Protein AF-A0A1I3RSC8-F1 (afdb_monomer_lite)

Radius of gyration: 11.75 Å; chains: 1; bounding box: 29×23×32 Å

Secondary structure (DSSP, 8-state):
--SPPBPBTTPBPTTS-EE----TT-EETTEEBPBTT-EEEETTTTEEEEB----SS-EETTEEBPBTTPPBP----

Foldseek 3Di:
DPDWAFAFAQRADPQGKGFHDADPPDDDPNTGTHFFQGWIDHVNLRDIWTQHDADPVDDDPNTGTDTPPGDTDGPPD

pLDDT: mean 92.47, std 11.26, range [43.5, 98.44]

InterPro domains:
  IPR008727 PAAR motif [PF05488] (12-73)

Sequence (77 aa):
MAGKSVIRLNGMTDHGGQVVTAIGGYVYRDVPVAAKGDLVTCPKCKGTFPIVEGSNDLKYQGKNIALEGMQTAVEQN

Organism: NCBI:txid351675

Structure (mmCIF, N/CA/C/O backbone):
data_AF-A0A1I3RSC8-F1
#
_entry.id   AF-A0A1I3RSC8-F1
#
loop_
_atom_site.group_PDB
_atom_site.id
_atom_site.type_symbol
_atom_site.label_atom_id
_atom_site.label_alt_id
_atom_site.label_comp_id
_atom_site.label_asym_id
_atom_site.label_entity_id
_atom_site.label_seq_id
_atom_site.pdbx_PDB_ins_code
_atom_site.Cartn_x
_atom_site.Cartn_y
_atom_site.Cartn_z
_atom_site.occupancy
_atom_site.B_iso_or_equiv
_atom_site.auth_seq_id
_atom_site.auth_comp_id
_atom_site.auth_asym_id
_atom_site.auth_atom_id
_atom_site.pdbx_PDB_model_num
ATOM 1 N N . MET A 1 1 ? 4.865 12.068 -14.268 1.00 54.53 1 MET A N 1
ATOM 2 C CA . MET A 1 1 ? 5.026 11.242 -13.051 1.00 54.53 1 MET A CA 1
ATOM 3 C C . MET A 1 1 ? 6.491 10.836 -12.816 1.00 54.53 1 MET A C 1
ATOM 5 O O . MET A 1 1 ? 6.779 9.660 -12.641 1.00 54.53 1 MET A O 1
ATOM 9 N N . ALA A 1 2 ? 7.444 11.772 -12.803 1.00 56.00 2 ALA A N 1
ATOM 10 C CA . ALA A 1 2 ? 8.842 11.413 -12.545 1.00 56.00 2 ALA A CA 1
ATOM 11 C C . ALA A 1 2 ? 9.108 11.430 -11.030 1.00 56.00 2 ALA A C 1
ATOM 13 O O . ALA A 1 2 ? 8.970 12.478 -10.408 1.00 56.00 2 ALA A O 1
ATOM 14 N N . GLY A 1 3 ? 9.449 10.275 -10.444 1.00 79.25 3 GLY A N 1
ATOM 15 C CA . GLY A 1 3 ? 10.091 10.199 -9.122 1.00 79.25 3 GLY A CA 1
ATOM 16 C C . GLY A 1 3 ? 9.289 9.614 -7.954 1.00 79.25 3 GLY A C 1
ATOM 17 O O . GLY A 1 3 ? 9.863 9.455 -6.884 1.00 79.25 3 GLY A O 1
ATOM 18 N N . LYS A 1 4 ? 8.008 9.258 -8.115 1.00 86.50 4 LYS A N 1
ATOM 19 C CA . LYS A 1 4 ? 7.240 8.650 -7.011 1.00 86.50 4 LYS A CA 1
ATOM 20 C C . LYS A 1 4 ? 7.565 7.165 -6.844 1.00 86.50 4 LYS A C 1
ATOM 22 O O . LYS A 1 4 ? 7.542 6.413 -7.817 1.00 86.50 4 LYS A O 1
ATOM 27 N N . SER A 1 5 ? 7.809 6.743 -5.605 1.00 93.88 5 SER A N 1
ATOM 28 C CA . SER A 1 5 ? 8.034 5.332 -5.266 1.00 93.88 5 SER A CA 1
ATOM 29 C C . SER A 1 5 ? 6.735 4.526 -5.315 1.00 93.88 5 SER A C 1
ATOM 31 O O . SER A 1 5 ? 5.668 5.042 -4.983 1.00 93.88 5 SER A O 1
ATOM 33 N N . VAL A 1 6 ? 6.827 3.248 -5.693 1.00 96.44 6 VAL A N 1
ATOM 34 C CA . VAL A 1 6 ? 5.708 2.303 -5.557 1.00 96.44 6 VAL A CA 1
ATOM 35 C C . VAL A 1 6 ? 5.446 1.990 -4.087 1.00 96.44 6 VAL A C 1
ATOM 37 O O . VAL A 1 6 ? 6.382 1.813 -3.301 1.00 96.44 6 VAL A O 1
ATOM 40 N N . ILE A 1 7 ? 4.172 1.886 -3.722 1.00 97.62 7 ILE A N 1
ATOM 41 C CA . ILE A 1 7 ? 3.768 1.395 -2.405 1.00 97.62 7 ILE A CA 1
ATOM 42 C C . ILE A 1 7 ? 3.892 -0.126 -2.391 1.00 97.62 7 ILE A C 1
ATOM 44 O O . ILE A 1 7 ? 3.622 -0.798 -3.384 1.00 97.62 7 ILE A O 1
ATOM 48 N N . ARG A 1 8 ? 4.335 -0.681 -1.266 1.00 98.00 8 ARG A N 1
ATOM 49 C CA . ARG A 1 8 ? 4.604 -2.113 -1.114 1.00 98.00 8 ARG A CA 1
ATOM 50 C C . ARG A 1 8 ? 3.873 -2.679 0.089 1.00 98.00 8 ARG A C 1
ATOM 52 O O . ARG A 1 8 ? 3.523 -1.932 1.004 1.00 98.00 8 ARG A O 1
ATOM 59 N N . LEU A 1 9 ? 3.705 -3.997 0.097 1.00 98.31 9 LEU A N 1
ATOM 60 C CA . LEU A 1 9 ? 3.253 -4.737 1.269 1.00 98.31 9 LEU A CA 1
ATOM 61 C C . LEU A 1 9 ? 4.110 -4.367 2.488 1.00 98.31 9 LEU A C 1
ATOM 63 O O . LEU A 1 9 ? 5.325 -4.188 2.367 1.00 98.31 9 LEU A O 1
ATOM 67 N N . ASN A 1 10 ? 3.471 -4.238 3.650 1.00 97.88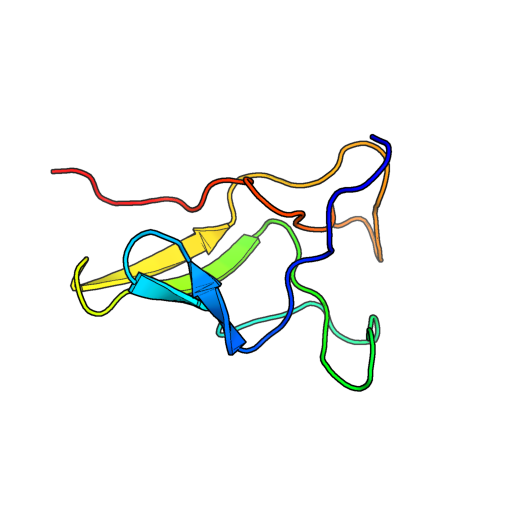 10 ASN A N 1
ATOM 68 C CA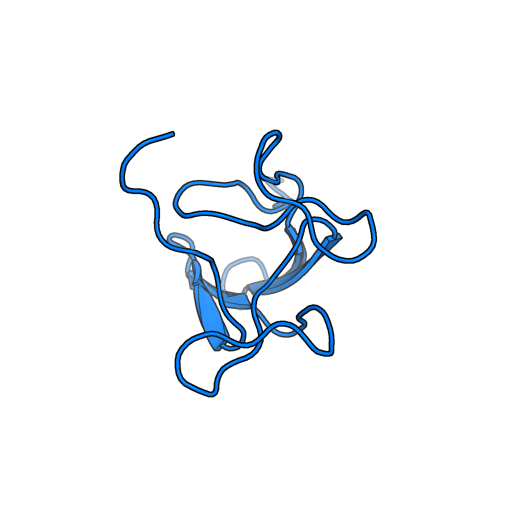 . ASN A 1 10 ? 4.060 -3.764 4.902 1.00 97.88 10 ASN A CA 1
ATOM 69 C C . ASN A 1 10 ? 4.534 -2.298 4.895 1.00 97.88 10 ASN A C 1
ATOM 71 O O . ASN A 1 10 ? 5.119 -1.859 5.885 1.00 97.88 10 ASN A O 1
ATOM 75 N N . GLY A 1 11 ? 4.284 -1.534 3.825 1.00 96.69 11 GLY A N 1
ATOM 76 C CA . GLY A 1 11 ? 4.558 -0.098 3.769 1.00 96.69 11 GLY A CA 1
ATOM 77 C C . GLY A 1 11 ? 3.698 0.692 4.758 1.00 96.69 11 GLY A C 1
ATOM 78 O O . GLY A 1 11 ? 2.534 0.357 4.971 1.00 96.69 11 GLY A O 1
ATOM 79 N N . MET A 1 12 ? 4.273 1.737 5.353 1.00 96.00 12 M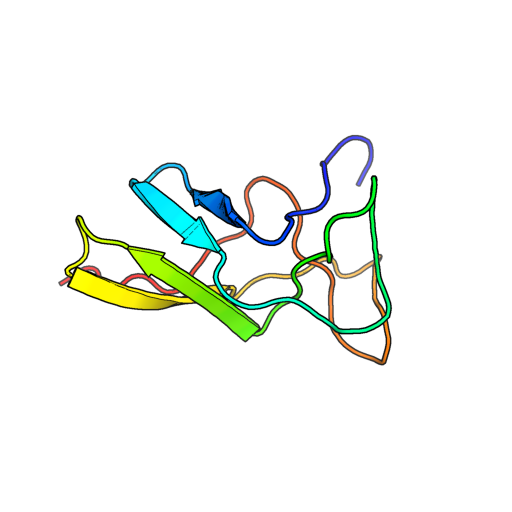ET A N 1
ATOM 80 C CA . MET A 1 12 ? 3.599 2.580 6.345 1.00 96.00 12 MET A CA 1
ATOM 81 C C . MET A 1 12 ? 2.908 3.778 5.691 1.00 96.00 12 MET A C 1
ATOM 83 O O . MET A 1 12 ? 3.427 4.344 4.729 1.00 96.00 12 MET A O 1
ATOM 87 N N . THR A 1 13 ? 1.771 4.192 6.248 1.00 93.12 13 THR A N 1
ATOM 88 C CA . THR A 1 13 ? 1.102 5.454 5.910 1.00 93.12 13 THR A CA 1
ATOM 89 C C . THR A 1 13 ? 1.468 6.557 6.904 1.00 93.12 13 THR A C 1
ATOM 91 O O . THR A 1 13 ? 1.879 6.298 8.038 1.00 93.12 13 THR A O 1
ATOM 94 N N . ASP A 1 14 ? 1.297 7.810 6.493 1.00 90.94 14 ASP A N 1
ATOM 95 C CA . ASP A 1 14 ? 1.571 9.011 7.296 1.00 90.94 14 ASP A CA 1
ATOM 96 C C . ASP A 1 14 ? 0.673 9.157 8.539 1.00 90.94 14 ASP A C 1
ATOM 98 O O . ASP A 1 14 ? 1.065 9.748 9.545 1.00 90.94 14 ASP A O 1
ATOM 102 N N . HIS A 1 15 ? -0.508 8.550 8.513 1.00 88.06 15 HIS A N 1
ATOM 103 C CA . HIS A 1 15 ? -1.460 8.506 9.619 1.00 88.06 15 HIS A CA 1
ATOM 104 C C . HIS A 1 15 ? -1.321 7.237 10.480 1.00 88.06 15 HIS A C 1
ATOM 106 O O . HIS A 1 15 ? -2.139 6.985 11.366 1.00 88.06 15 HIS A O 1
ATOM 112 N N . GLY A 1 16 ? -0.247 6.460 10.291 1.00 90.31 16 GLY A N 1
ATOM 113 C CA . GLY A 1 16 ? 0.115 5.336 11.156 1.00 90.31 16 GLY A CA 1
ATOM 114 C C . GLY A 1 16 ? -0.559 4.011 10.813 1.00 90.31 16 GLY A C 1
ATOM 115 O O . GLY A 1 16 ? -0.638 3.144 11.681 1.00 90.31 16 GLY A O 1
ATOM 116 N N . GLY A 1 17 ? -1.055 3.858 9.588 1.00 95.31 17 GLY A N 1
ATOM 117 C CA . GLY A 1 17 ? -1.492 2.579 9.043 1.00 95.31 17 GLY A CA 1
ATOM 118 C C . GLY A 1 17 ? -0.374 1.812 8.345 1.00 95.31 17 GLY A C 1
ATOM 119 O O . GLY A 1 17 ? 0.711 2.340 8.101 1.00 95.31 17 GLY A O 1
ATOM 120 N N . GLN A 1 18 ? -0.654 0.553 8.028 1.00 97.75 18 GLN A N 1
ATOM 121 C CA . GLN A 1 18 ? 0.247 -0.347 7.322 1.00 97.75 18 GLN A CA 1
ATOM 122 C C . GLN A 1 18 ? -0.499 -1.089 6.214 1.00 97.75 18 GLN A C 1
ATOM 124 O O . GLN A 1 18 ? -1.604 -1.579 6.433 1.00 97.75 18 GLN A O 1
ATOM 129 N N . VAL A 1 19 ? 0.111 -1.196 5.036 1.00 98.06 19 VAL A N 1
ATOM 130 C CA . VAL A 1 19 ? -0.418 -1.971 3.907 1.00 98.06 19 VAL A CA 1
ATOM 131 C C . VAL A 1 19 ? -0.362 -3.467 4.221 1.00 98.06 19 VAL A C 1
ATOM 133 O O . VAL A 1 19 ? 0.719 -3.998 4.479 1.00 98.06 19 VAL A O 1
ATOM 136 N N . VAL A 1 20 ? -1.506 -4.148 4.154 1.00 98.44 20 VAL A N 1
ATOM 137 C CA . VAL A 1 20 ? -1.663 -5.564 4.537 1.00 98.44 20 VAL A CA 1
ATOM 138 C C . VAL A 1 20 ? -2.044 -6.489 3.379 1.00 98.44 20 VAL A C 1
ATOM 140 O O . VAL A 1 20 ? -1.913 -7.704 3.512 1.00 98.44 20 VAL A O 1
ATOM 143 N N . THR A 1 21 ? -2.456 -5.953 2.226 1.00 98.44 21 THR A N 1
ATOM 144 C CA . THR A 1 21 ? -2.610 -6.732 0.984 1.00 98.44 21 THR A CA 1
ATOM 145 C C . THR A 1 21 ? -1.851 -6.086 -0.170 1.00 98.44 21 THR A C 1
ATOM 147 O O . THR A 1 21 ? -1.493 -4.911 -0.118 1.00 98.44 21 THR A O 1
ATOM 150 N N . ALA A 1 22 ? -1.558 -6.874 -1.201 1.00 98.19 22 ALA A N 1
ATOM 151 C CA . ALA A 1 22 ? -0.839 -6.434 -2.389 1.00 98.19 22 ALA A CA 1
ATOM 152 C C . ALA A 1 22 ? -1.238 -7.287 -3.600 1.00 98.19 22 ALA A C 1
ATOM 154 O O . ALA A 1 22 ? -1.748 -8.404 -3.451 1.00 98.19 22 ALA A O 1
ATOM 155 N N . ILE A 1 23 ? -0.947 -6.798 -4.808 1.00 96.44 23 ILE A N 1
ATOM 156 C CA . ILE A 1 23 ? -1.182 -7.565 -6.031 1.00 96.44 23 ILE A CA 1
ATOM 157 C C . ILE A 1 23 ? -0.168 -8.710 -6.166 1.00 96.44 23 ILE A C 1
ATOM 159 O O . ILE A 1 23 ? 1.034 -8.545 -5.956 1.00 96.44 23 ILE A O 1
ATOM 163 N N . GLY A 1 24 ? -0.655 -9.894 -6.537 1.00 94.50 24 GLY A N 1
ATOM 164 C CA . GLY A 1 24 ? 0.197 -11.058 -6.775 1.00 94.50 24 GLY A CA 1
ATOM 165 C C . GLY A 1 24 ? 1.006 -10.927 -8.067 1.00 94.50 24 GLY A C 1
ATOM 166 O O . GLY A 1 24 ? 0.507 -10.423 -9.069 1.00 94.50 24 GLY A O 1
ATOM 167 N N . GLY A 1 25 ? 2.251 -11.411 -8.060 1.00 94.38 25 GLY A N 1
ATOM 168 C CA . GLY A 1 25 ? 3.101 -11.486 -9.257 1.00 94.38 25 GLY A CA 1
ATOM 169 C C . GLY A 1 25 ? 3.801 -10.184 -9.659 1.00 94.38 25 GLY A C 1
ATOM 170 O O . GLY A 1 25 ? 4.609 -10.208 -10.586 1.00 94.38 25 GLY A O 1
ATOM 171 N N . TYR A 1 26 ? 3.558 -9.072 -8.954 1.00 96.81 26 TYR A N 1
ATOM 172 C CA . TYR A 1 26 ? 4.289 -7.818 -9.151 1.00 96.81 26 TYR A CA 1
ATOM 173 C C . TYR A 1 26 ? 5.079 -7.448 -7.900 1.00 96.81 26 TYR A C 1
ATOM 175 O O . TYR A 1 26 ? 4.516 -7.099 -6.863 1.00 96.81 26 TYR A O 1
ATOM 183 N N . VAL A 1 27 ? 6.401 -7.569 -7.997 1.00 97.19 27 VAL A N 1
ATOM 184 C CA . VAL A 1 27 ? 7.319 -7.526 -6.857 1.00 97.19 27 VAL A CA 1
ATOM 185 C C . VAL A 1 27 ? 8.410 -6.495 -7.124 1.00 97.19 27 VAL A C 1
ATOM 187 O O . VAL A 1 27 ? 8.984 -6.458 -8.211 1.00 97.19 27 VAL A O 1
ATOM 190 N N . TYR A 1 28 ? 8.719 -5.669 -6.123 1.00 95.62 28 TYR A N 1
ATOM 191 C CA . TYR A 1 28 ? 9.842 -4.734 -6.159 1.00 95.62 28 TYR A CA 1
ATOM 192 C C . TYR A 1 28 ? 10.735 -4.927 -4.932 1.00 95.62 28 TYR A C 1
ATOM 194 O O . TYR A 1 28 ? 10.312 -4.688 -3.794 1.00 95.62 28 TYR A O 1
ATOM 202 N N . ARG A 1 29 ? 11.991 -5.324 -5.182 1.00 94.19 29 ARG A N 1
ATOM 203 C CA . ARG A 1 29 ? 12.967 -5.722 -4.150 1.00 94.19 29 ARG A CA 1
ATOM 204 C C . ARG A 1 29 ? 12.389 -6.790 -3.217 1.00 94.19 29 ARG A C 1
ATOM 206 O O . ARG A 1 29 ? 12.287 -6.562 -2.016 1.00 94.19 29 ARG A O 1
ATOM 213 N N . ASP A 1 30 ? 11.909 -7.877 -3.817 1.00 96.62 30 ASP A N 1
ATOM 214 C CA . ASP A 1 30 ? 11.354 -9.056 -3.133 1.00 96.62 30 ASP A CA 1
ATOM 215 C C . ASP A 1 30 ? 10.104 -8.808 -2.271 1.00 96.62 30 ASP A C 1
ATOM 217 O O . ASP A 1 30 ? 9.641 -9.697 -1.563 1.00 96.62 30 ASP A O 1
ATOM 221 N N . VAL A 1 31 ? 9.499 -7.620 -2.372 1.00 97.75 31 VAL A N 1
ATOM 222 C CA . VAL A 1 31 ? 8.255 -7.281 -1.678 1.00 97.75 31 VAL A CA 1
ATOM 223 C C . VAL A 1 31 ? 7.143 -6.995 -2.697 1.00 97.75 31 VAL A C 1
ATOM 225 O O . VAL A 1 31 ? 7.357 -6.192 -3.614 1.00 97.75 31 VAL A O 1
ATOM 228 N N . PRO A 1 32 ? 5.957 -7.618 -2.556 1.00 98.25 32 PRO A N 1
ATOM 229 C CA . PRO A 1 32 ? 4.806 -7.343 -3.410 1.00 98.25 32 PRO A CA 1
ATOM 230 C C . PRO A 1 32 ? 4.411 -5.862 -3.427 1.00 98.25 32 PRO A C 1
ATOM 232 O O . PRO A 1 32 ? 4.467 -5.173 -2.405 1.00 98.25 32 PRO A O 1
ATOM 235 N N . VAL A 1 33 ? 4.000 -5.378 -4.595 1.00 98.25 33 VAL A N 1
ATOM 236 C CA . VAL A 1 33 ? 3.576 -3.991 -4.823 1.00 98.25 33 VAL A CA 1
ATOM 237 C C . VAL A 1 33 ? 2.074 -3.853 -4.569 1.00 98.25 33 VAL A C 1
ATOM 239 O O . VAL A 1 33 ? 1.287 -4.714 -4.949 1.00 98.25 33 VAL A O 1
ATOM 242 N N . ALA A 1 34 ? 1.661 -2.763 -3.934 1.00 98.31 34 ALA A N 1
ATOM 243 C CA . ALA A 1 34 ? 0.256 -2.474 -3.691 1.00 98.31 34 ALA A CA 1
ATOM 244 C C . ALA A 1 34 ? -0.386 -1.758 -4.887 1.00 98.31 34 ALA A C 1
ATOM 246 O O . ALA A 1 34 ? 0.246 -0.972 -5.602 1.00 98.31 34 ALA A O 1
ATOM 247 N N . ALA A 1 35 ? -1.671 -2.000 -5.083 1.00 98.38 35 ALA A N 1
ATOM 248 C CA . ALA A 1 35 ? -2.500 -1.367 -6.091 1.00 98.38 35 ALA A CA 1
ATOM 249 C C . ALA A 1 35 ? -3.730 -0.713 -5.450 1.00 98.38 35 ALA A C 1
ATOM 251 O O . ALA A 1 35 ? -4.067 -0.949 -4.290 1.00 98.38 35 ALA A O 1
ATOM 252 N N . LYS A 1 36 ? -4.444 0.100 -6.230 1.00 97.88 36 LYS A N 1
ATOM 253 C CA . LYS A 1 36 ? -5.769 0.591 -5.848 1.00 97.88 36 LYS A CA 1
ATOM 254 C C . LYS A 1 36 ? -6.666 -0.586 -5.436 1.00 97.88 36 LYS A C 1
ATOM 256 O O . LYS A 1 36 ? -6.781 -1.574 -6.165 1.00 97.88 36 LYS A O 1
ATOM 261 N N . GLY A 1 37 ? -7.320 -0.445 -4.287 1.00 97.38 37 GLY A N 1
ATOM 262 C CA . GLY A 1 37 ? -8.167 -1.456 -3.660 1.00 97.38 37 GLY A CA 1
ATOM 263 C C . GLY A 1 37 ? -7.447 -2.366 -2.664 1.00 97.38 37 GLY A C 1
ATOM 264 O O . GLY A 1 37 ? -8.133 -3.040 -1.901 1.00 97.38 37 GLY A O 1
ATOM 265 N N . ASP A 1 38 ? -6.109 -2.379 -2.630 1.00 98.19 38 ASP A N 1
ATOM 266 C CA . ASP A 1 38 ? -5.381 -3.073 -1.564 1.00 98.19 38 ASP A CA 1
ATOM 267 C C . ASP A 1 38 ? -5.602 -2.400 -0.211 1.00 98.19 38 ASP A C 1
ATOM 269 O O . ASP A 1 38 ? -5.893 -1.208 -0.128 1.00 98.19 38 ASP A O 1
ATOM 273 N N . LEU A 1 39 ? -5.505 -3.185 0.854 1.00 97.88 39 LEU A N 1
ATOM 274 C CA . LEU A 1 39 ? -5.946 -2.798 2.181 1.00 97.88 39 LEU A CA 1
ATOM 275 C C . LEU A 1 39 ? -4.800 -2.264 3.033 1.00 97.88 39 LEU A C 1
ATOM 277 O O . LEU A 1 39 ? -3.666 -2.745 2.979 1.00 97.88 39 LEU A O 1
ATOM 281 N N . VAL A 1 40 ? -5.149 -1.309 3.885 1.00 97.50 40 VAL A N 1
ATOM 282 C CA . VAL A 1 40 ? -4.311 -0.727 4.926 1.00 97.50 40 VAL A CA 1
ATOM 283 C C . VAL A 1 40 ? -5.014 -0.898 6.263 1.00 97.50 40 VAL A C 1
ATOM 285 O O . VAL A 1 40 ? -6.160 -0.483 6.412 1.00 97.50 40 VAL A O 1
ATOM 288 N N . THR A 1 41 ? -4.333 -1.457 7.259 1.00 96.94 41 THR A N 1
ATOM 289 C CA . THR A 1 41 ? -4.820 -1.477 8.644 1.00 96.94 41 THR A CA 1
ATOM 290 C C . THR A 1 41 ? -4.231 -0.294 9.403 1.00 96.94 41 THR A C 1
ATOM 292 O O . THR A 1 41 ? -3.015 -0.132 9.450 1.00 96.94 41 THR A O 1
ATOM 295 N N . CYS A 1 42 ? -5.082 0.533 10.013 1.00 95.81 42 CYS A N 1
ATOM 296 C CA . CYS A 1 42 ? -4.684 1.702 10.794 1.00 95.81 42 CYS A CA 1
ATOM 297 C C . CYS A 1 42 ? -5.096 1.533 12.265 1.00 95.81 42 CYS A C 1
ATOM 299 O O . CYS A 1 42 ? -6.273 1.709 12.587 1.00 95.81 42 CYS A O 1
ATOM 301 N N . PRO A 1 43 ? -4.154 1.256 13.190 1.00 93.19 43 PRO A N 1
ATOM 302 C CA . PRO A 1 43 ? -4.446 1.154 14.621 1.00 93.19 43 PRO A CA 1
ATOM 303 C C . PRO A 1 43 ? -5.001 2.452 15.217 1.00 93.19 43 PRO A C 1
ATOM 305 O O . PRO A 1 43 ? -5.889 2.411 16.064 1.00 93.19 43 PRO A O 1
ATOM 308 N N . LYS A 1 44 ? -4.517 3.612 14.749 1.00 92.69 44 LYS A N 1
ATOM 309 C CA . LYS A 1 44 ? -4.985 4.928 15.218 1.00 92.69 44 LYS A CA 1
ATOM 310 C C . LYS A 1 44 ? -6.428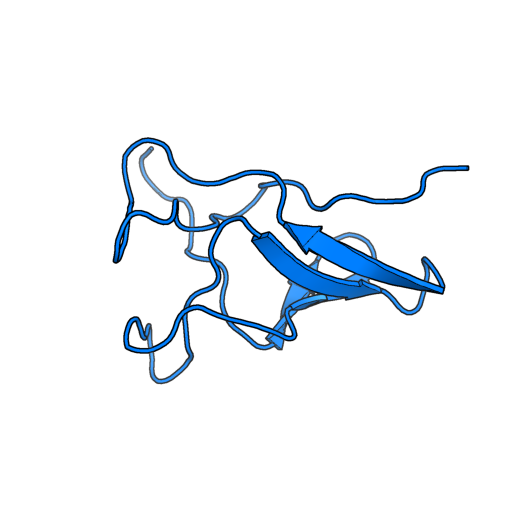 5.213 14.798 1.00 92.69 44 LYS A C 1
ATOM 312 O O . LYS A 1 44 ? -7.197 5.761 15.577 1.00 92.69 44 LYS A O 1
ATOM 317 N N . CYS A 1 45 ? -6.784 4.786 13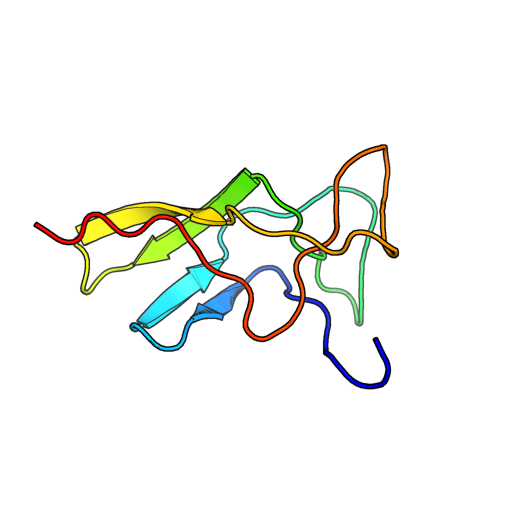.591 1.00 92.31 45 CYS A N 1
ATOM 318 C CA . CYS A 1 45 ? -8.105 4.929 12.991 1.00 92.31 45 CYS A CA 1
ATOM 319 C C . CYS A 1 45 ? -9.053 3.778 13.373 1.00 92.31 45 CYS A C 1
ATOM 321 O O . CYS A 1 45 ? -10.221 3.804 13.012 1.00 92.31 45 CYS A O 1
ATOM 323 N N . LYS A 1 46 ? -8.539 2.745 14.061 1.00 93.19 46 LYS A N 1
ATOM 324 C CA . LYS A 1 46 ? -9.264 1.538 14.485 1.00 93.19 46 LYS A CA 1
ATOM 325 C C . LYS A 1 46 ? -9.999 0.822 13.342 1.00 93.19 46 LYS A C 1
ATOM 327 O O . LYS A 1 46 ? -11.118 0.353 13.525 1.00 93.19 46 LYS A O 1
ATOM 332 N N . GLY A 1 47 ? -9.363 0.700 12.177 1.00 94.19 47 GLY A N 1
ATOM 333 C CA . GLY A 1 47 ? -10.012 0.100 11.011 1.00 94.19 47 GLY A CA 1
ATOM 334 C C . GLY A 1 47 ? -9.060 -0.424 9.944 1.00 94.19 47 GLY A C 1
ATOM 335 O O . GLY A 1 47 ? -7.839 -0.272 10.033 1.00 94.19 47 GLY A O 1
ATOM 336 N N . THR A 1 48 ? -9.654 -1.059 8.935 1.00 96.56 48 THR A N 1
ATOM 337 C CA . THR A 1 48 ? -8.976 -1.503 7.715 1.00 96.56 48 THR A CA 1
ATOM 338 C C . THR A 1 48 ? -9.660 -0.868 6.518 1.00 96.56 48 THR A C 1
ATOM 340 O O . THR A 1 48 ? -10.873 -0.993 6.362 1.00 96.56 48 THR A O 1
ATOM 343 N N . PHE A 1 49 ? -8.882 -0.193 5.682 1.00 96.00 49 PHE A N 1
ATOM 344 C CA . PHE A 1 49 ? -9.397 0.662 4.625 1.00 96.00 49 PHE A CA 1
ATOM 345 C C . PHE A 1 49 ? -8.667 0.411 3.303 1.00 96.00 49 PHE A C 1
ATOM 347 O O . PHE A 1 49 ? -7.466 0.142 3.316 1.00 96.00 49 PHE A O 1
ATOM 354 N N . PRO A 1 50 ? -9.351 0.508 2.153 1.00 97.44 50 PRO A N 1
ATOM 355 C CA . PRO A 1 50 ? -8.701 0.377 0.856 1.00 97.44 50 PRO A CA 1
ATOM 356 C C . PRO A 1 50 ? -7.856 1.608 0.499 1.00 97.44 50 PRO A C 1
ATOM 358 O O . PRO A 1 50 ? -8.210 2.742 0.823 1.00 97.44 50 PRO A O 1
ATOM 361 N N . ILE A 1 51 ? -6.789 1.399 -0.270 1.00 97.25 51 ILE A N 1
ATOM 362 C CA . ILE A 1 51 ? -6.134 2.440 -1.066 1.00 97.25 51 ILE A CA 1
ATOM 363 C C . ILE A 1 51 ? -7.112 2.853 -2.176 1.00 97.25 51 ILE A C 1
ATOM 365 O O . ILE A 1 51 ? -7.537 2.015 -2.975 1.00 97.25 51 ILE A O 1
ATOM 369 N N . VAL A 1 52 ? -7.493 4.130 -2.244 1.00 97.38 52 VAL A N 1
ATOM 370 C CA . VAL A 1 52 ? -8.548 4.609 -3.166 1.00 97.38 52 VAL A CA 1
ATOM 371 C C . VAL A 1 52 ? -7.998 5.221 -4.454 1.00 97.38 52 VAL A C 1
ATOM 373 O O . VAL A 1 52 ? -8.706 5.300 -5.468 1.00 97.38 52 VAL A O 1
ATOM 376 N N . GLU A 1 53 ? -6.718 5.581 -4.449 1.00 96.31 53 GLU A N 1
ATOM 377 C CA . GLU A 1 53 ? -6.007 6.149 -5.589 1.00 96.31 53 GLU A CA 1
ATOM 378 C C . GLU A 1 53 ? -4.993 5.167 -6.190 1.00 96.31 53 GLU A C 1
ATOM 380 O O . GLU A 1 53 ? -4.546 4.209 -5.565 1.00 96.31 53 GLU A O 1
ATOM 385 N N . GLY A 1 54 ? -4.652 5.390 -7.454 1.00 96.12 54 GLY A N 1
ATOM 386 C CA . GLY A 1 54 ? -3.698 4.580 -8.199 1.00 96.12 54 GLY A CA 1
ATOM 387 C C . GLY A 1 54 ? -3.177 5.358 -9.401 1.00 96.12 54 GLY A C 1
ATOM 388 O O . GLY A 1 54 ? -3.821 6.293 -9.875 1.00 96.12 54 GLY A O 1
ATOM 389 N N . SER A 1 55 ? -2.009 4.981 -9.908 1.00 96.25 55 SER A N 1
ATOM 390 C CA . SER A 1 55 ? -1.390 5.630 -11.060 1.00 96.25 55 SER A CA 1
ATOM 391 C C . SER A 1 55 ? -2.225 5.429 -12.320 1.00 96.25 55 SER A C 1
ATOM 393 O O . SER A 1 55 ? -2.637 4.310 -12.618 1.00 96.25 55 SER A O 1
ATOM 395 N N . ASN A 1 56 ? -2.455 6.492 -13.089 1.00 94.94 56 ASN A N 1
ATOM 396 C CA . ASN A 1 56 ? -3.078 6.390 -14.411 1.00 94.94 56 ASN A CA 1
ATOM 397 C C . ASN A 1 56 ? -2.153 5.737 -15.446 1.00 94.94 56 ASN A C 1
ATOM 399 O O . ASN A 1 56 ? -2.642 5.032 -16.330 1.00 94.94 56 ASN A O 1
ATOM 403 N N . ASP A 1 57 ? -0.842 5.919 -15.281 1.00 94.25 57 ASP A N 1
ATOM 404 C CA . ASP A 1 57 ? 0.173 5.518 -16.258 1.00 94.25 57 ASP A CA 1
ATOM 405 C C . ASP A 1 57 ? 0.778 4.141 -15.939 1.00 94.25 57 ASP A C 1
ATOM 407 O O . ASP A 1 57 ? 1.278 3.459 -16.829 1.00 94.25 57 ASP A O 1
ATOM 411 N N . LEU A 1 58 ? 0.726 3.710 -14.671 1.00 94.94 58 LEU A N 1
ATOM 412 C CA . LEU A 1 58 ? 1.287 2.437 -14.219 1.00 94.94 58 LEU A CA 1
ATOM 413 C C . LEU A 1 58 ? 0.181 1.488 -13.758 1.00 94.94 58 LEU A C 1
ATOM 415 O O . LEU A 1 58 ? -0.445 1.688 -12.713 1.00 94.94 58 LEU A O 1
ATOM 419 N N . LYS A 1 59 ? -0.026 0.425 -14.537 1.00 96.62 59 LYS A N 1
ATOM 420 C CA . LYS A 1 59 ? -1.016 -0.619 -14.268 1.00 96.62 59 LYS A CA 1
ATOM 421 C C . LYS A 1 59 ? -0.388 -2.002 -14.374 1.00 96.62 59 LYS A C 1
ATOM 423 O O . LYS A 1 59 ? 0.470 -2.232 -15.221 1.00 96.62 59 LYS A O 1
ATOM 428 N N . TYR A 1 60 ? -0.874 -2.934 -13.564 1.00 97.19 60 TYR A N 1
ATOM 429 C CA . TYR A 1 60 ? -0.526 -4.349 -13.652 1.00 97.19 60 TYR A CA 1
ATOM 430 C C . TYR A 1 60 ? -1.794 -5.190 -13.514 1.00 97.19 60 TYR A C 1
ATOM 432 O O . TYR A 1 60 ? -2.608 -4.939 -12.62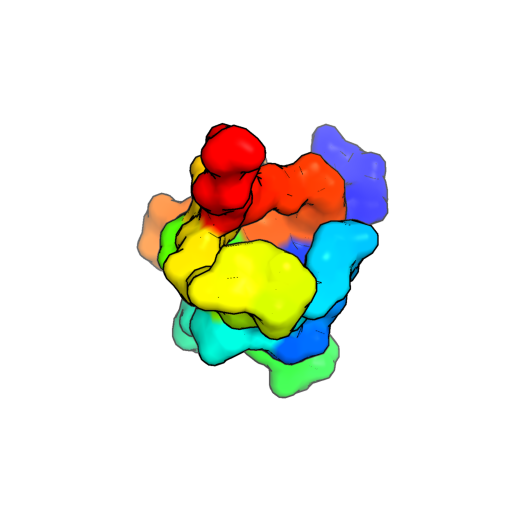8 1.00 97.19 60 TYR A O 1
ATOM 440 N N . GLN A 1 61 ? -1.997 -6.141 -14.433 1.00 94.88 61 GLN A N 1
ATOM 441 C CA . GLN A 1 61 ? -3.217 -6.965 -14.512 1.00 94.88 61 GLN A CA 1
ATOM 442 C C . GLN A 1 61 ? -4.517 -6.136 -14.432 1.00 94.88 61 GLN A C 1
ATOM 444 O O . GLN A 1 61 ? -5.472 -6.489 -13.746 1.00 94.88 61 GLN A O 1
ATOM 449 N N . GLY A 1 62 ? -4.535 -4.975 -15.093 1.00 95.44 62 GLY A N 1
ATOM 450 C CA . GLY A 1 62 ? -5.688 -4.070 -15.103 1.00 95.44 62 GLY A CA 1
ATOM 451 C C . GLY A 1 62 ? -5.884 -3.228 -13.835 1.00 95.44 62 GLY A C 1
ATOM 452 O O . GLY A 1 62 ? -6.731 -2.338 -13.852 1.00 95.44 62 GLY A O 1
ATOM 453 N N . LYS A 1 63 ? -5.097 -3.428 -12.768 1.00 97.12 63 LYS A N 1
ATOM 454 C CA . LYS A 1 63 ? -5.149 -2.595 -11.556 1.00 97.12 63 LYS A CA 1
ATOM 455 C C . LYS A 1 63 ? -4.132 -1.458 -11.608 1.00 97.12 63 LYS A C 1
ATOM 457 O O . LYS A 1 63 ? -2.974 -1.664 -11.964 1.00 97.12 63 LYS A O 1
ATOM 462 N N . ASN A 1 64 ? -4.560 -0.261 -11.217 1.00 98.12 64 ASN A N 1
ATOM 463 C CA . ASN A 1 64 ? -3.699 0.912 -11.082 1.00 98.12 64 ASN A CA 1
ATOM 464 C C . ASN A 1 64 ? -2.762 0.758 -9.874 1.00 98.12 64 ASN A C 1
ATOM 466 O O . ASN A 1 64 ? -3.234 0.529 -8.761 1.00 98.12 64 ASN A O 1
ATOM 470 N N . ILE A 1 65 ? -1.454 0.908 -10.080 1.00 97.88 65 ILE A N 1
ATOM 471 C CA . ILE A 1 65 ? -0.447 0.747 -9.023 1.00 97.88 65 ILE A CA 1
ATOM 472 C C . ILE A 1 65 ? -0.457 1.948 -8.080 1.00 97.88 65 ILE A C 1
ATOM 474 O O . ILE A 1 65 ? -0.487 3.093 -8.533 1.00 97.88 65 ILE A O 1
ATOM 478 N N . ALA A 1 66 ? -0.415 1.686 -6.775 1.00 97.62 66 ALA A N 1
ATOM 479 C CA . ALA A 1 66 ? -0.350 2.727 -5.762 1.00 97.62 66 ALA A CA 1
ATOM 480 C C . ALA A 1 66 ? 1.070 3.312 -5.691 1.00 97.62 66 ALA A C 1
ATOM 482 O O . ALA A 1 66 ? 2.066 2.585 -5.652 1.00 97.62 66 ALA A O 1
ATOM 483 N N . LEU A 1 67 ? 1.158 4.639 -5.667 1.00 96.69 67 LEU A N 1
ATOM 484 C CA . LEU A 1 67 ? 2.399 5.402 -5.573 1.00 96.69 67 LEU A CA 1
ATOM 485 C C . LEU A 1 67 ? 2.388 6.273 -4.317 1.00 96.69 67 LEU A C 1
ATOM 487 O O . LEU A 1 67 ? 1.336 6.573 -3.760 1.00 96.69 67 LEU A O 1
ATOM 491 N N . GLU A 1 68 ? 3.565 6.720 -3.902 1.00 94.12 68 GLU A N 1
ATOM 492 C CA . GLU A 1 68 ? 3.726 7.654 -2.790 1.00 94.12 68 GLU A CA 1
ATOM 493 C C . GLU A 1 68 ? 2.796 8.883 -2.885 1.00 94.12 68 GLU A C 1
ATOM 495 O O . GLU A 1 68 ? 2.642 9.525 -3.937 1.00 94.12 68 GLU A O 1
ATOM 500 N N . GLY A 1 69 ? 2.176 9.213 -1.749 1.00 91.44 69 GLY A N 1
ATOM 501 C CA . GLY A 1 69 ? 1.233 10.322 -1.605 1.00 91.44 69 GLY A CA 1
ATOM 502 C C . GLY A 1 69 ? -0.178 10.038 -2.125 1.00 91.44 69 GLY A C 1
ATOM 503 O O . GLY A 1 69 ? -0.964 10.972 -2.224 1.00 91.44 69 GLY A O 1
ATOM 504 N N . MET A 1 70 ? -0.492 8.794 -2.496 1.00 93.56 70 MET A N 1
ATOM 505 C CA . MET A 1 70 ? -1.860 8.374 -2.813 1.00 93.56 70 MET A CA 1
ATOM 506 C C . MET A 1 70 ? -2.658 8.062 -1.550 1.00 93.56 70 MET A C 1
ATOM 508 O O . MET A 1 70 ? -2.123 7.546 -0.568 1.00 93.56 70 MET A O 1
ATOM 512 N N . GLN A 1 71 ? -3.949 8.361 -1.603 1.00 93.69 71 GLN A N 1
ATOM 513 C CA . GLN A 1 71 ? -4.839 8.301 -0.454 1.00 93.69 71 GLN A CA 1
ATOM 514 C C . GLN A 1 71 ? -5.391 6.898 -0.197 1.00 93.69 71 GLN A C 1
ATOM 516 O O . GLN A 1 71 ? -5.677 6.111 -1.109 1.00 93.69 71 GLN A O 1
ATOM 521 N N . THR A 1 72 ? -5.610 6.623 1.083 1.00 94.12 72 THR A N 1
ATOM 522 C CA . THR A 1 72 ? -6.481 5.553 1.564 1.00 94.12 72 THR A CA 1
ATOM 523 C C . THR A 1 72 ? -7.852 6.129 1.876 1.00 94.12 72 THR A C 1
ATOM 525 O O . THR A 1 72 ? -7.983 7.312 2.189 1.00 94.12 72 THR A O 1
ATOM 528 N N . ALA A 1 73 ? -8.884 5.291 1.844 1.00 91.25 73 ALA A N 1
ATOM 529 C CA . ALA A 1 73 ? -10.095 5.632 2.566 1.00 91.25 73 ALA A CA 1
ATOM 530 C C . ALA A 1 73 ? -9.714 5.787 4.046 1.00 91.25 73 ALA A C 1
ATOM 532 O O . ALA A 1 73 ? -8.954 4.993 4.595 1.00 91.25 73 ALA A O 1
ATOM 533 N N . VAL A 1 74 ? -10.190 6.840 4.683 1.00 79.25 74 VAL A N 1
ATOM 534 C CA . VAL A 1 74 ? -10.150 6.986 6.133 1.00 79.25 74 VAL A CA 1
ATOM 535 C C . VAL A 1 74 ? -11.568 7.320 6.543 1.00 79.25 74 VAL A C 1
ATOM 537 O O . VAL A 1 74 ? -12.209 8.164 5.918 1.00 79.25 74 VAL A O 1
ATOM 540 N N . GLU A 1 75 ? -12.081 6.645 7.565 1.00 57.28 75 GLU A N 1
ATOM 541 C CA . GLU A 1 75 ? -13.281 7.120 8.242 1.00 57.28 75 GLU A CA 1
ATOM 542 C C . GLU A 1 75 ? -12.854 8.327 9.084 1.00 57.28 75 GLU A C 1
ATOM 544 O O . GLU A 1 75 ? -12.413 8.196 10.223 1.00 57.28 75 GLU A O 1
ATOM 549 N N . GLN A 1 76 ? -12.856 9.511 8.473 1.00 49.75 76 GLN A N 1
ATOM 550 C CA . GLN A 1 76 ? -12.852 10.754 9.233 1.00 49.75 76 GLN A CA 1
ATOM 551 C C . GLN A 1 76 ? -14.294 10.988 9.671 1.00 49.75 76 GLN A C 1
ATOM 553 O O . GLN A 1 76 ? -15.094 11.521 8.905 1.00 49.75 76 GLN A O 1
ATOM 558 N N . ASN A 1 77 ? -14.624 10.502 10.866 1.00 43.50 77 ASN A N 1
ATOM 559 C CA . ASN A 1 77 ? -15.792 10.971 11.598 1.00 43.50 77 ASN A CA 1
ATOM 560 C C . ASN A 1 77 ? -15.499 12.342 12.209 1.00 43.50 77 ASN A C 1
ATOM 562 O O . ASN A 1 77 ? -14.492 12.436 12.951 1.00 43.50 77 ASN A O 1
#